Protein AF-A0A430GT77-F1 (afdb_monomer)

Structure (mmCIF, N/CA/C/O backbone):
data_AF-A0A430GT77-F1
#
_entry.id   AF-A0A430GT77-F1
#
loop_
_atom_site.group_PDB
_atom_site.id
_atom_site.type_symbol
_atom_site.label_atom_id
_atom_site.label_alt_id
_atom_site.label_comp_id
_atom_site.label_asym_id
_atom_site.label_entity_id
_atom_site.label_seq_id
_atom_site.pdbx_PDB_ins_code
_atom_site.Cartn_x
_atom_site.Cartn_y
_atom_site.Cartn_z
_atom_site.occupancy
_atom_site.B_iso_or_equiv
_atom_site.auth_seq_id
_atom_site.auth_comp_id
_atom_site.auth_asym_id
_atom_site.auth_atom_id
_atom_site.pdbx_PDB_model_num
ATOM 1 N N . TYR A 1 1 ? -8.890 9.081 46.952 1.00 48.44 1 TYR A N 1
ATOM 2 C CA . TYR A 1 1 ? -8.918 7.799 47.695 1.00 48.44 1 TYR A CA 1
ATOM 3 C C . TYR A 1 1 ? -10.284 7.156 47.436 1.00 48.44 1 TYR A C 1
ATOM 5 O O . TYR A 1 1 ? -11.275 7.874 47.533 1.00 48.44 1 TYR A O 1
ATOM 13 N N . PHE A 1 2 ? -10.339 5.894 46.989 1.00 38.56 2 PHE A N 1
ATOM 14 C CA . PHE A 1 2 ? -11.562 5.195 46.538 1.00 38.56 2 PHE A CA 1
ATOM 15 C C . PHE A 1 2 ? -11.998 4.165 47.589 1.00 38.56 2 PHE A C 1
ATOM 17 O O . PHE A 1 2 ? -11.149 3.412 48.063 1.00 38.56 2 PHE A O 1
ATOM 24 N N . ASP A 1 3 ? -13.284 4.138 47.951 1.00 47.09 3 ASP A N 1
ATOM 25 C CA . ASP A 1 3 ? -13.850 3.147 48.875 1.00 47.09 3 ASP A CA 1
ATOM 26 C C . ASP A 1 3 ? -14.577 2.032 48.088 1.00 47.09 3 ASP A C 1
ATOM 28 O O . ASP A 1 3 ? -15.617 2.288 47.467 1.00 47.09 3 ASP A O 1
ATOM 32 N N . PRO A 1 4 ? -14.050 0.793 48.084 1.00 55.62 4 PRO A N 1
ATOM 33 C CA . PRO A 1 4 ? -14.598 -0.309 47.297 1.00 55.62 4 PRO A CA 1
ATOM 34 C C . PRO A 1 4 ? -15.930 -0.857 47.828 1.00 55.62 4 PRO A C 1
ATOM 36 O O . PRO A 1 4 ? -16.619 -1.552 47.083 1.00 55.62 4 PRO A O 1
ATOM 39 N N . CYS A 1 5 ? -16.330 -0.551 49.066 1.00 53.97 5 CYS A N 1
ATOM 40 C CA . CYS A 1 5 ? -17.594 -1.045 49.629 1.00 53.97 5 CYS A CA 1
ATOM 41 C C . CYS A 1 5 ? -18.815 -0.245 49.155 1.00 53.97 5 CYS A C 1
ATOM 43 O O . CYS A 1 5 ? -19.930 -0.762 49.133 1.00 53.97 5 CYS A O 1
ATOM 45 N N . SER A 1 6 ? -18.613 1.018 48.779 1.00 59.22 6 SER A N 1
ATOM 46 C CA . SER A 1 6 ? -19.687 1.958 48.445 1.00 59.22 6 SER A CA 1
ATOM 47 C C . SER A 1 6 ? -19.643 2.451 46.994 1.00 59.22 6 SER A C 1
ATOM 49 O O . SER A 1 6 ? -20.610 3.057 46.528 1.00 59.22 6 SER A O 1
ATOM 51 N N . GLY A 1 7 ? -18.559 2.170 46.256 1.00 56.12 7 GLY A N 1
ATOM 52 C CA . GLY A 1 7 ? -18.425 2.506 44.834 1.00 56.12 7 GLY A CA 1
ATOM 53 C C . GLY A 1 7 ? -18.385 4.013 44.562 1.00 56.12 7 GLY A C 1
ATOM 54 O O . GLY A 1 7 ? -18.823 4.458 43.501 1.00 56.12 7 GLY A O 1
ATOM 55 N N . ARG A 1 8 ? -17.911 4.816 45.524 1.00 53.03 8 ARG A N 1
ATOM 56 C CA . ARG A 1 8 ? -17.886 6.285 45.440 1.00 53.03 8 ARG A CA 1
ATOM 57 C C . ARG A 1 8 ? -16.497 6.842 45.746 1.00 53.03 8 ARG A C 1
ATOM 59 O O . ARG A 1 8 ? -15.744 6.299 46.553 1.00 53.03 8 ARG A O 1
ATOM 66 N N . PHE A 1 9 ? -16.163 7.956 45.099 1.00 54.47 9 PHE A N 1
ATOM 67 C CA . PHE A 1 9 ? -14.973 8.739 45.421 1.00 54.47 9 PHE A CA 1
ATOM 68 C C . PHE A 1 9 ? -15.274 9.668 46.603 1.00 54.47 9 PHE A C 1
ATOM 70 O O . PHE A 1 9 ? -16.290 10.356 46.614 1.00 54.47 9 PHE A O 1
ATOM 77 N N . VAL A 1 10 ? -14.390 9.677 47.607 1.00 55.03 10 VAL A N 1
ATOM 78 C CA . VAL A 1 10 ? -14.567 10.446 48.858 1.00 55.03 10 VAL A CA 1
ATOM 79 C C . VAL A 1 10 ? -14.185 11.929 48.692 1.00 55.03 10 VAL A C 1
ATOM 81 O O . VAL A 1 10 ? -14.452 12.745 49.567 1.00 55.03 10 VAL A O 1
ATOM 84 N N . SER A 1 11 ? -13.596 12.314 47.557 1.00 57.50 11 SER A N 1
ATOM 85 C CA . SER A 1 11 ? -13.190 13.694 47.266 1.00 57.50 11 SER A CA 1
ATOM 86 C C . SER A 1 11 ? -13.872 14.227 46.009 1.00 57.50 11 SER A C 1
ATOM 88 O O . SER A 1 11 ? -13.926 13.539 44.994 1.00 57.50 11 SER A O 1
ATOM 90 N N . GLN A 1 12 ? -14.352 15.466 46.086 1.00 54.84 12 GLN A N 1
ATOM 91 C CA . GLN A 1 12 ? -14.947 16.214 44.981 1.00 54.84 12 GLN A CA 1
ATOM 92 C C . GLN A 1 12 ? -13.847 16.626 43.984 1.00 54.84 12 GLN A C 1
ATOM 94 O O . GLN A 1 12 ? -12.861 17.240 44.396 1.00 54.84 12 GLN A O 1
ATOM 99 N N . ASP A 1 13 ? -13.991 16.285 42.699 1.00 48.56 13 ASP A N 1
ATOM 100 C CA . ASP A 1 13 ? -13.053 16.726 41.658 1.00 48.56 13 ASP A CA 1
ATOM 101 C C . ASP A 1 13 ? -13.186 18.244 41.435 1.00 48.56 13 ASP A C 1
ATOM 103 O O . ASP A 1 13 ? -14.298 18.735 41.205 1.00 48.56 13 ASP A O 1
ATOM 107 N N . PRO A 1 14 ? -12.085 19.018 41.486 1.00 57.25 14 PRO A N 1
ATOM 108 C CA . PRO A 1 14 ? -12.126 20.457 41.284 1.00 57.25 14 PRO A CA 1
ATOM 109 C C . PRO A 1 14 ? -12.209 20.776 39.786 1.00 57.25 14 PRO A C 1
ATOM 111 O O . PRO A 1 14 ? -11.243 21.226 39.175 1.00 57.25 14 PRO A O 1
ATOM 114 N N . ILE A 1 15 ? -13.378 20.567 39.177 1.00 52.66 15 ILE A N 1
ATOM 115 C CA . ILE A 1 15 ? -13.703 21.168 37.879 1.00 52.66 15 ILE A CA 1
ATOM 116 C C . ILE A 1 15 ? -15.090 21.813 37.927 1.00 52.66 15 ILE A C 1
ATOM 118 O O . ILE A 1 15 ? -16.133 21.211 37.689 1.00 52.66 15 ILE A O 1
ATOM 122 N N . GLY A 1 16 ? -15.089 23.087 38.314 1.00 55.00 16 GLY A N 1
ATOM 123 C CA . GLY A 1 16 ? -16.279 23.913 38.470 1.00 55.00 16 GLY A CA 1
ATOM 124 C C . GLY A 1 16 ? 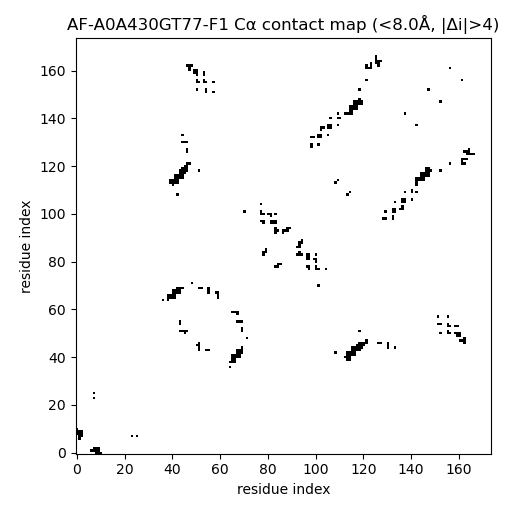-16.767 24.523 37.161 1.00 55.00 16 GLY A C 1
ATOM 125 O O . GLY A 1 16 ? -16.693 25.736 37.023 1.00 55.00 16 GLY A O 1
ATOM 126 N N . LEU A 1 17 ? -17.293 23.725 36.227 1.00 53.62 17 LEU A N 1
ATOM 127 C CA . LEU A 1 17 ? -17.971 24.237 35.028 1.00 53.62 17 LEU A CA 1
ATOM 128 C C . LEU A 1 17 ? -19.128 23.311 34.594 1.00 53.62 17 LEU A C 1
ATOM 130 O O . LEU A 1 17 ? -18.923 22.262 33.999 1.00 53.62 17 LEU A O 1
ATOM 134 N N . ALA A 1 18 ? -20.351 23.759 34.903 1.00 54.44 18 ALA A N 1
ATOM 135 C CA . ALA A 1 18 ? -21.611 23.483 34.199 1.00 54.44 18 ALA A CA 1
ATOM 136 C C . ALA A 1 18 ? -21.973 22.013 33.858 1.00 54.44 18 ALA A C 1
ATOM 138 O O . ALA A 1 18 ? -21.935 21.615 32.696 1.00 54.44 18 ALA A O 1
ATOM 139 N N . GLY A 1 19 ? -22.461 21.241 34.844 1.00 47.44 19 GLY A N 1
ATOM 140 C CA . GLY A 1 19 ? -22.933 19.865 34.611 1.00 47.44 19 GLY A CA 1
ATOM 141 C C . GLY A 1 19 ? -23.993 19.305 35.576 1.00 47.44 19 GLY A C 1
ATOM 142 O O . GLY A 1 19 ? -23.799 18.220 36.103 1.00 47.44 19 GLY A O 1
ATOM 143 N N . GLY A 1 20 ? -25.125 19.995 35.776 1.00 57.62 20 GLY A N 1
ATOM 144 C CA . GLY A 1 20 ? -26.406 19.373 36.182 1.00 57.62 20 GLY A CA 1
ATOM 145 C C . GLY A 1 20 ? -26.592 18.856 37.629 1.00 57.62 20 GLY A C 1
ATOM 146 O O . GLY A 1 20 ? -25.669 18.768 38.429 1.00 57.62 20 GLY A O 1
ATOM 147 N N . LEU A 1 21 ? -27.849 18.511 37.961 1.00 56.56 21 LEU A N 1
ATOM 148 C CA . LEU A 1 21 ? -28.390 18.222 39.310 1.00 56.56 21 LEU A CA 1
ATOM 149 C C . LEU A 1 21 ? -27.950 16.873 39.934 1.00 56.56 21 LEU A C 1
ATOM 151 O O . LEU A 1 21 ? -28.524 16.435 40.926 1.00 56.56 21 LEU A O 1
ATOM 155 N N . HIS A 1 22 ? -26.957 16.186 39.370 1.00 47.53 22 HIS A N 1
ATOM 156 C CA . HIS A 1 22 ? -26.507 14.878 39.856 1.00 47.53 22 HIS A CA 1
ATOM 157 C C . HIS A 1 22 ? -24.976 14.755 39.787 1.00 47.53 22 HIS A C 1
ATOM 159 O O . HIS A 1 22 ? -24.424 14.044 38.954 1.00 47.53 22 HIS A O 1
ATOM 165 N N . ALA A 1 23 ? -24.280 15.402 40.724 1.00 52.75 23 ALA A N 1
ATOM 166 C CA . ALA A 1 23 ? -22.815 15.373 40.858 1.00 52.75 23 ALA A CA 1
ATOM 167 C C . ALA A 1 23 ? -22.231 14.033 41.379 1.00 52.75 23 ALA A C 1
ATOM 169 O O . ALA A 1 23 ? -21.064 13.971 41.753 1.00 52.75 23 ALA A O 1
ATOM 170 N N . MET A 1 24 ? -23.042 12.970 41.461 1.00 47.06 24 MET A N 1
ATOM 171 C CA . MET A 1 24 ? -22.694 11.666 42.057 1.00 47.06 24 MET A CA 1
ATOM 172 C C . MET A 1 24 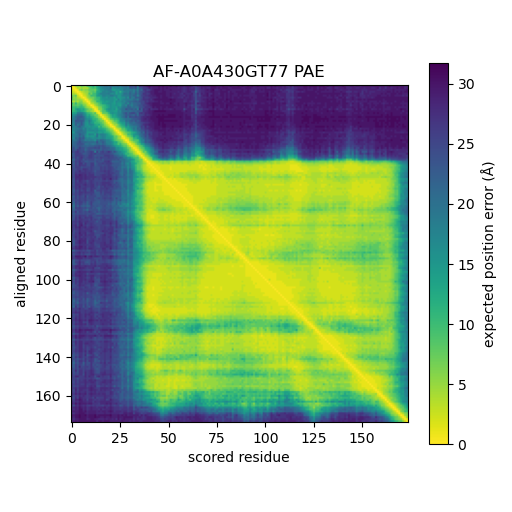? -23.203 10.490 41.211 1.00 47.06 24 MET A C 1
ATOM 174 O O . MET A 1 24 ? -23.552 9.437 41.746 1.00 47.06 24 MET A O 1
ATOM 178 N N . VAL A 1 25 ? -23.301 10.653 39.890 1.00 45.94 25 VAL A N 1
ATOM 179 C CA . VAL A 1 25 ? -23.564 9.516 38.999 1.00 45.94 25 VAL A CA 1
ATOM 180 C C . VAL A 1 25 ? -22.228 8.990 38.504 1.00 45.94 25 VAL A C 1
ATOM 182 O O . VAL A 1 25 ? -21.612 9.526 37.588 1.00 45.94 25 VAL A O 1
ATOM 185 N N . TYR A 1 26 ? -21.784 7.918 39.154 1.00 46.69 26 TYR A N 1
ATOM 186 C CA . TYR A 1 26 ? -20.822 6.993 38.579 1.00 46.69 26 TYR A CA 1
ATOM 187 C C . TYR A 1 26 ? -21.428 6.438 37.285 1.00 46.69 26 TYR A C 1
ATOM 189 O O . TYR A 1 26 ? -22.623 6.127 37.256 1.00 46.69 26 TYR A O 1
ATOM 197 N N . ALA A 1 27 ? -20.636 6.373 36.211 1.00 50.19 27 ALA A N 1
ATOM 198 C CA . ALA A 1 27 ? -21.101 5.890 34.916 1.00 50.19 27 ALA A CA 1
ATOM 199 C C . ALA A 1 27 ? -21.885 4.573 35.105 1.00 50.19 27 ALA A C 1
ATOM 201 O O . ALA A 1 27 ? -21.387 3.683 35.798 1.00 50.19 27 ALA A O 1
ATOM 202 N N . PRO A 1 28 ? -23.087 4.413 34.515 1.00 51.09 28 PRO A N 1
ATOM 203 C CA . PRO A 1 28 ? -23.992 3.292 34.800 1.00 51.09 28 PRO A CA 1
ATOM 204 C C . PRO A 1 28 ? -23.447 1.903 34.414 1.00 51.09 28 PRO A C 1
ATOM 206 O O . PRO A 1 28 ? -24.165 0.915 34.530 1.00 51.09 28 PRO A O 1
ATOM 209 N N . ASN A 1 29 ? -22.194 1.803 33.959 1.00 50.88 29 ASN A N 1
ATOM 210 C CA . ASN A 1 29 ? -21.505 0.544 33.724 1.00 50.88 29 ASN A CA 1
ATOM 211 C C . ASN A 1 29 ? -19.970 0.741 33.633 1.00 50.88 29 ASN A C 1
ATOM 213 O O . ASN A 1 29 ? -19.474 1.085 32.559 1.00 50.88 29 ASN A O 1
ATOM 217 N N 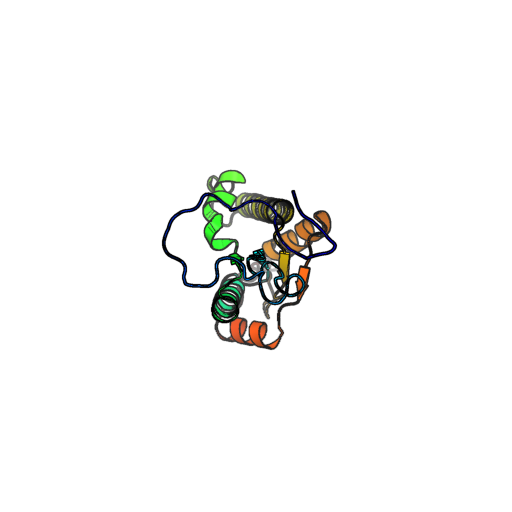. PRO A 1 30 ? -19.181 0.493 34.695 1.00 48.59 30 PRO A N 1
ATOM 218 C CA . PRO A 1 30 ? -17.716 0.574 34.637 1.00 48.59 30 PRO A CA 1
ATOM 219 C C . PRO A 1 30 ? -17.050 -0.586 33.867 1.00 48.59 30 PRO A C 1
ATOM 221 O O . PRO A 1 30 ? -15.841 -0.553 33.669 1.00 48.59 30 PRO A O 1
ATOM 224 N N . ALA A 1 31 ? -17.802 -1.604 33.424 1.00 49.88 31 ALA A N 1
ATOM 225 C CA . ALA A 1 31 ? -17.273 -2.755 32.679 1.00 49.88 31 ALA A CA 1
ATOM 226 C C . ALA A 1 31 ? -17.539 -2.693 31.159 1.00 49.88 31 ALA A C 1
ATOM 228 O O . ALA A 1 31 ? -17.063 -3.549 30.417 1.00 49.88 31 ALA A O 1
ATOM 229 N N . GLY A 1 32 ? -18.315 -1.710 30.686 1.00 44.94 32 GLY A N 1
ATOM 230 C CA . GLY A 1 32 ? -18.751 -1.613 29.285 1.00 44.94 32 GLY A CA 1
ATOM 231 C C . GLY A 1 32 ? -18.020 -0.569 28.442 1.00 44.94 32 GLY A C 1
ATOM 232 O O . GLY A 1 32 ? -18.115 -0.604 27.217 1.00 44.94 32 GLY A O 1
ATOM 233 N N . PHE A 1 33 ? -17.277 0.346 29.067 1.00 45.03 33 PHE A N 1
ATOM 234 C CA . PHE A 1 33 ? -16.454 1.313 28.344 1.00 45.03 33 PHE A CA 1
ATOM 235 C C . PHE A 1 33 ? -15.099 0.682 28.017 1.00 45.03 33 PHE A C 1
ATOM 237 O O . PHE A 1 33 ? -14.081 0.961 28.643 1.00 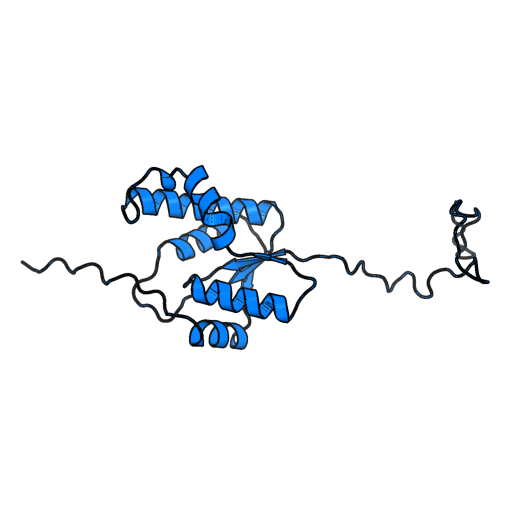45.03 33 PHE A O 1
ATOM 244 N N . ILE A 1 34 ? -15.101 -0.201 27.017 1.00 47.66 34 ILE A N 1
ATOM 245 C CA . ILE A 1 34 ? -13.904 -0.433 26.208 1.00 47.66 34 ILE A CA 1
ATOM 246 C C . ILE A 1 34 ? -13.608 0.910 25.547 1.00 47.66 34 ILE A C 1
ATOM 248 O O . ILE A 1 34 ? -14.479 1.421 24.849 1.00 47.66 34 ILE A O 1
ATOM 252 N N . ASP A 1 35 ? -12.428 1.479 25.793 1.00 43.62 35 ASP A N 1
ATOM 253 C CA . ASP A 1 35 ? -11.929 2.675 25.108 1.00 43.62 35 ASP A CA 1
ATOM 254 C C . ASP A 1 35 ? -12.108 2.521 23.577 1.00 43.62 35 ASP A C 1
ATOM 256 O O . ASP A 1 35 ? -11.379 1.743 22.951 1.00 43.62 35 ASP A O 1
ATOM 260 N N . PRO A 1 36 ? -13.096 3.193 22.947 1.00 49.97 36 PRO A N 1
ATOM 261 C CA . PRO A 1 36 ? -13.395 3.016 21.527 1.00 49.97 36 PRO A CA 1
ATOM 262 C C . PRO A 1 36 ? -12.360 3.695 20.622 1.00 49.97 36 PRO A C 1
ATOM 264 O O . PRO A 1 36 ? -12.408 3.513 19.407 1.00 49.97 36 PRO A O 1
ATOM 267 N N . LEU A 1 37 ? -11.430 4.479 21.186 1.00 52.72 37 LEU A N 1
ATOM 268 C CA . LEU A 1 37 ? -10.391 5.213 20.456 1.00 52.72 37 LEU A CA 1
ATOM 269 C C . LEU A 1 37 ? -9.177 4.343 20.104 1.00 52.72 37 LEU A C 1
ATOM 271 O O . LEU A 1 37 ? -8.100 4.860 19.800 1.00 52.72 37 LEU A O 1
ATOM 275 N N . GLY A 1 38 ? -9.345 3.020 20.079 1.00 53.28 38 GLY A N 1
ATOM 276 C CA . GLY A 1 38 ? -8.412 2.113 19.426 1.00 53.28 38 GLY A CA 1
ATOM 277 C C . GLY A 1 38 ? -8.416 2.332 17.912 1.00 53.28 38 GLY A C 1
ATOM 278 O O . GLY A 1 38 ? -8.926 1.483 17.191 1.00 53.28 38 GLY A O 1
ATOM 279 N N . LEU A 1 39 ? -7.856 3.454 17.440 1.00 67.50 39 LEU A N 1
ATOM 280 C CA . LEU A 1 39 ? -7.580 3.745 16.031 1.00 67.50 39 LEU A CA 1
ATOM 281 C C . LEU A 1 39 ? -6.653 2.655 15.498 1.00 67.50 39 LEU A C 1
ATOM 283 O O . LEU A 1 39 ? -5.423 2.757 15.593 1.00 67.50 39 LEU A O 1
ATOM 287 N N . ARG A 1 40 ? -7.232 1.574 14.978 1.00 83.12 40 ARG A N 1
ATOM 288 C CA . ARG A 1 40 ? -6.443 0.505 14.386 1.00 83.12 40 ARG A CA 1
ATOM 289 C C . ARG A 1 40 ? -5.841 1.038 13.101 1.00 83.12 40 ARG A C 1
ATOM 291 O O . ARG A 1 40 ? -6.501 1.689 12.290 1.00 83.12 40 ARG A O 1
ATOM 298 N N . LYS A 1 41 ? -4.548 0.785 12.942 1.00 90.38 41 LYS A N 1
ATOM 299 C CA . LYS A 1 41 ? -3.773 1.289 11.817 1.00 90.38 41 LYS A CA 1
ATOM 300 C C . LYS A 1 41 ? -3.494 0.148 10.864 1.00 90.38 41 LYS A C 1
ATOM 302 O O . LYS A 1 41 ? -2.804 -0.805 11.216 1.00 90.38 41 LYS A O 1
ATOM 307 N N . TYR A 1 42 ? -4.016 0.267 9.654 1.00 92.12 42 TYR A N 1
ATOM 308 C CA . TYR A 1 42 ? -3.917 -0.735 8.610 1.00 92.12 42 TYR A CA 1
ATOM 309 C C . TYR A 1 42 ? -3.092 -0.219 7.437 1.00 92.12 42 TYR A C 1
ATOM 311 O O . TYR A 1 42 ? -3.385 0.826 6.854 1.00 92.12 42 TYR A O 1
ATOM 319 N N . VAL A 1 43 ? -2.086 -0.986 7.031 1.00 94.12 43 VAL A N 1
ATOM 320 C CA . VAL A 1 43 ? -1.422 -0.832 5.735 1.00 94.12 43 VAL A CA 1
ATOM 321 C C . VAL A 1 43 ? -2.017 -1.833 4.759 1.00 94.12 43 VAL A C 1
ATOM 323 O O . VAL A 1 43 ? -2.062 -3.030 5.032 1.00 94.12 43 VAL A O 1
ATOM 326 N N . ILE A 1 44 ? -2.448 -1.356 3.596 1.00 93.56 44 ILE A N 1
ATOM 327 C CA . ILE A 1 44 ? -2.948 -2.229 2.532 1.00 93.56 44 ILE A CA 1
ATOM 328 C C . ILE A 1 44 ? -1.806 -2.517 1.558 1.00 93.56 44 ILE A C 1
ATOM 330 O O . ILE A 1 44 ? -1.148 -1.590 1.080 1.00 93.56 44 ILE A O 1
ATOM 334 N N . ILE A 1 45 ? -1.589 -3.800 1.278 1.00 92.38 45 ILE A N 1
ATOM 335 C CA . ILE A 1 45 ? -0.550 -4.320 0.379 1.00 92.38 45 ILE A CA 1
ATOM 336 C C . ILE A 1 45 ? -1.185 -5.189 -0.704 1.00 92.38 45 ILE A C 1
ATOM 338 O O . ILE A 1 45 ? -2.236 -5.796 -0.479 1.00 92.38 45 ILE A O 1
ATOM 342 N N . GLY A 1 46 ? -0.540 -5.292 -1.863 1.00 89.81 46 GLY A N 1
ATOM 343 C CA . GLY A 1 46 ? -1.063 -6.072 -2.982 1.00 89.81 46 GLY A CA 1
ATOM 344 C C . GLY A 1 46 ? -0.418 -5.747 -4.318 1.00 89.81 46 GLY A C 1
ATOM 345 O O . GLY A 1 46 ? 0.266 -4.735 -4.462 1.00 89.81 46 GLY A O 1
ATOM 346 N N . GLU A 1 47 ? -0.686 -6.582 -5.321 1.00 87.31 47 GLU A N 1
ATOM 347 C CA . GLU A 1 47 ? -0.373 -6.223 -6.707 1.00 87.31 47 GLU A CA 1
ATOM 348 C C . GLU A 1 47 ? -1.343 -5.150 -7.214 1.00 87.31 47 GLU A C 1
ATOM 350 O O . GLU A 1 47 ? -2.548 -5.201 -6.957 1.00 87.31 47 GLU A O 1
ATOM 355 N N . GLY A 1 48 ? -0.810 -4.201 -7.985 1.00 86.81 48 GLY A N 1
ATOM 356 C CA . GLY A 1 48 ? -1.591 -3.137 -8.612 1.00 86.81 48 GLY A CA 1
ATOM 357 C C . GLY A 1 48 ? -1.929 -1.991 -7.657 1.00 86.81 48 GLY A C 1
ATOM 358 O O . GLY A 1 48 ? -2.924 -2.015 -6.938 1.00 86.81 48 GLY A O 1
ATOM 359 N N . GLN A 1 49 ? -1.147 -0.911 -7.730 1.00 86.94 49 GLN A N 1
ATOM 360 C CA . GLN A 1 49 ? -1.307 0.262 -6.861 1.00 86.94 49 GLN A CA 1
ATOM 361 C C . GLN A 1 49 ? -2.712 0.898 -6.943 1.00 86.94 49 GLN A C 1
ATOM 363 O O . GLN A 1 49 ? -3.240 1.370 -5.938 1.00 86.94 49 GLN A O 1
ATOM 368 N N . ALA A 1 50 ? -3.346 0.864 -8.120 1.00 88.31 50 ALA A N 1
ATOM 369 C CA . ALA A 1 50 ? -4.710 1.358 -8.301 1.00 88.31 50 ALA A CA 1
ATOM 370 C C . ALA A 1 50 ? -5.751 0.521 -7.529 1.00 88.31 50 ALA A C 1
ATOM 372 O O . ALA A 1 50 ? -6.642 1.091 -6.903 1.00 88.31 50 ALA A O 1
ATOM 373 N N . ALA A 1 51 ? -5.608 -0.809 -7.510 1.00 89.69 51 ALA A N 1
ATOM 374 C CA . ALA A 1 51 ? -6.491 -1.702 -6.757 1.00 89.69 51 ALA A CA 1
ATOM 375 C C . ALA A 1 51 ? -6.305 -1.531 -5.242 1.00 89.69 51 ALA A C 1
ATOM 377 O O . ALA A 1 51 ? -7.283 -1.472 -4.495 1.00 89.69 51 ALA A O 1
ATOM 378 N N . VAL A 1 52 ? -5.053 -1.393 -4.789 1.00 90.75 52 VAL A N 1
ATOM 379 C CA . VAL A 1 52 ? -4.705 -1.102 -3.385 1.00 90.75 52 VAL A CA 1
ATOM 380 C C . VAL A 1 52 ? -5.391 0.185 -2.917 1.00 90.75 52 VAL A C 1
ATOM 382 O O . VAL A 1 52 ? -5.985 0.219 -1.840 1.00 90.75 52 VAL A O 1
ATOM 385 N N . GLU A 1 53 ? -5.363 1.240 -3.732 1.00 91.50 53 GLU A N 1
ATOM 386 C CA . GLU A 1 53 ? -6.022 2.513 -3.421 1.00 91.50 53 GLU A CA 1
ATOM 387 C C . GLU A 1 53 ? -7.541 2.434 -3.433 1.00 91.50 53 GLU A C 1
ATOM 389 O O . GLU A 1 53 ? -8.174 2.967 -2.521 1.00 91.50 53 GLU A O 1
ATOM 394 N N . ALA A 1 54 ? -8.127 1.762 -4.425 1.00 91.00 54 ALA A N 1
ATOM 395 C CA . ALA A 1 54 ? -9.570 1.561 -4.489 1.00 91.00 54 ALA A CA 1
ATOM 396 C C . ALA A 1 54 ? -10.071 0.795 -3.254 1.00 91.00 54 ALA A C 1
ATOM 398 O O . ALA A 1 54 ? -11.059 1.190 -2.631 1.00 91.00 54 ALA A O 1
ATOM 399 N N . TYR A 1 55 ? -9.337 -0.240 -2.832 1.00 91.50 55 TYR A N 1
ATOM 400 C CA . TYR A 1 55 ? -9.638 -0.973 -1.605 1.00 91.50 55 TYR A CA 1
ATOM 401 C C . TYR A 1 55 ? -9.497 -0.078 -0.367 1.00 91.50 55 TYR A C 1
ATOM 403 O O . TYR A 1 55 ? -10.386 -0.059 0.481 1.00 91.50 55 TYR A O 1
ATOM 411 N N . ALA A 1 56 ? -8.425 0.716 -0.274 1.00 90.94 56 ALA A N 1
ATOM 412 C CA . ALA A 1 56 ? -8.224 1.652 0.832 1.00 90.94 56 ALA A CA 1
ATOM 413 C C . ALA A 1 56 ? -9.339 2.696 0.933 1.00 90.94 56 ALA A C 1
ATOM 415 O O . ALA A 1 56 ? -9.805 2.990 2.032 1.00 90.94 56 ALA A O 1
ATOM 416 N N . ALA A 1 57 ? -9.784 3.243 -0.197 1.00 90.06 57 ALA A N 1
ATOM 417 C CA . ALA A 1 57 ? -10.896 4.183 -0.250 1.00 90.06 57 ALA A CA 1
ATOM 418 C C . ALA A 1 57 ? -12.207 3.527 0.214 1.00 90.06 57 ALA A C 1
ATOM 420 O O . ALA A 1 57 ? -12.925 4.103 1.030 1.00 90.06 57 ALA A O 1
ATOM 421 N N . ALA A 1 58 ? -12.480 2.295 -0.227 1.00 89.75 58 ALA A N 1
ATOM 422 C CA . ALA A 1 58 ? -13.657 1.543 0.199 1.00 89.75 58 ALA A CA 1
ATOM 423 C C . ALA A 1 58 ? -13.642 1.218 1.703 1.00 89.75 58 ALA A C 1
ATOM 425 O O . ALA A 1 58 ? -14.684 1.279 2.354 1.00 89.75 58 ALA A O 1
ATOM 426 N N . MET A 1 59 ? -12.477 0.889 2.270 1.00 89.00 59 MET A N 1
ATOM 427 C CA . MET A 1 59 ? -12.344 0.611 3.705 1.00 89.00 59 MET A CA 1
ATOM 428 C C . MET A 1 59 ? -12.537 1.865 4.554 1.00 89.00 59 MET A C 1
ATOM 430 O O . MET A 1 59 ? -13.251 1.803 5.546 1.00 89.00 59 MET A O 1
ATOM 434 N N . LYS A 1 60 ? -12.003 3.015 4.126 1.00 89.50 60 LYS A N 1
ATOM 435 C CA . LYS A 1 60 ? -12.216 4.305 4.809 1.00 89.50 60 LYS A CA 1
ATOM 436 C C . LYS A 1 60 ? -13.683 4.706 4.878 1.00 89.50 60 LYS A C 1
ATOM 438 O O . LYS A 1 60 ? -14.107 5.286 5.868 1.00 89.50 60 LYS A O 1
ATOM 443 N N . LEU A 1 61 ? -14.453 4.394 3.835 1.00 87.31 61 LEU A N 1
ATOM 444 C CA . LEU A 1 61 ? -15.889 4.660 3.825 1.00 87.31 61 LEU A CA 1
ATOM 445 C C . LEU A 1 61 ? -16.645 3.755 4.811 1.00 87.31 61 LEU A C 1
ATOM 447 O O . LEU A 1 61 ? -17.612 4.188 5.426 1.00 87.31 61 LEU A O 1
ATOM 451 N N . LYS A 1 62 ? -16.210 2.497 4.953 1.00 85.75 62 LYS A N 1
ATOM 452 C CA . LYS A 1 62 ? -16.851 1.505 5.832 1.00 85.75 62 LYS A CA 1
ATOM 453 C C . LYS A 1 62 ? -16.447 1.645 7.298 1.00 85.75 62 LYS A C 1
ATOM 455 O O . LYS A 1 62 ? -17.264 1.381 8.173 1.00 85.75 62 LYS A O 1
ATOM 460 N N . PHE A 1 63 ? -15.206 2.042 7.552 1.00 86.12 63 PHE A N 1
ATOM 461 C CA . PHE A 1 63 ? -14.608 2.143 8.879 1.00 86.12 63 PHE A CA 1
ATOM 462 C C . PHE A 1 63 ? -13.964 3.529 9.036 1.00 86.12 63 PHE A C 1
ATOM 464 O O . PHE A 1 63 ? -12.751 3.672 8.886 1.00 86.12 63 PHE A O 1
ATOM 471 N N . PRO A 1 64 ? -14.762 4.578 9.304 1.00 82.75 64 PRO A N 1
ATOM 472 C CA . PRO A 1 64 ? -14.261 5.953 9.373 1.00 82.75 64 PRO A CA 1
ATOM 473 C C . PRO A 1 64 ? -13.348 6.213 10.582 1.00 82.75 64 PRO A C 1
ATOM 475 O O . PRO A 1 64 ? -12.595 7.182 10.579 1.00 82.75 64 PRO A O 1
ATOM 478 N N . CYS A 1 65 ? -13.413 5.359 11.607 1.00 79.38 65 CYS A N 1
ATOM 479 C CA . CYS A 1 65 ? -12.608 5.464 12.824 1.00 79.38 65 CYS A CA 1
ATOM 480 C C . CYS A 1 65 ? -11.231 4.781 12.713 1.00 79.38 65 CYS A C 1
ATOM 482 O O . CYS A 1 65 ? -10.396 4.984 13.589 1.00 79.38 65 CYS A O 1
ATOM 484 N N . ASP A 1 66 ? -10.986 4.002 11.653 1.00 85.88 66 ASP A N 1
ATOM 485 C CA . ASP A 1 66 ? -9.727 3.283 11.432 1.00 85.88 66 ASP A CA 1
ATOM 486 C C . ASP A 1 66 ? -8.828 4.011 10.421 1.00 85.88 66 ASP A C 1
ATOM 488 O O . ASP A 1 66 ? -9.285 4.620 9.446 1.00 85.88 66 ASP A O 1
ATOM 492 N N . GLU A 1 67 ? -7.511 3.912 10.607 1.00 88.88 67 GLU A N 1
ATOM 493 C CA . GLU A 1 67 ? -6.546 4.508 9.686 1.00 88.88 67 GLU A CA 1
ATOM 494 C C . GLU A 1 67 ? -6.133 3.498 8.610 1.00 88.88 67 GLU A C 1
ATOM 496 O O . GLU A 1 67 ? -5.422 2.537 8.885 1.00 88.88 67 GLU A O 1
ATOM 501 N N . PHE A 1 68 ? -6.500 3.755 7.350 1.00 90.81 68 PHE A N 1
ATOM 502 C CA . PHE A 1 68 ? -6.009 2.976 6.204 1.00 90.81 68 PHE A CA 1
ATOM 503 C C . PHE A 1 68 ? -4.944 3.742 5.416 1.00 90.81 68 PHE A C 1
ATOM 505 O O . PHE A 1 68 ? -5.197 4.819 4.848 1.00 90.81 68 PHE A O 1
ATOM 512 N N . ARG A 1 69 ? -3.754 3.151 5.317 1.00 90.88 69 ARG A N 1
ATOM 513 C CA . ARG A 1 69 ? -2.566 3.743 4.699 1.00 90.88 69 ARG A CA 1
ATOM 514 C C . ARG A 1 69 ? -2.071 2.908 3.521 1.00 90.88 69 ARG A C 1
ATOM 516 O O . ARG A 1 69 ? -2.201 1.688 3.482 1.00 90.88 69 ARG A O 1
ATOM 523 N N . THR A 1 70 ? -1.496 3.596 2.542 1.00 92.31 70 THR A N 1
ATOM 524 C CA . THR A 1 70 ? -0.948 3.019 1.306 1.00 92.31 70 THR A CA 1
ATOM 525 C C . THR A 1 70 ? 0.392 3.671 1.007 1.00 92.31 70 THR A C 1
ATOM 527 O O . THR A 1 70 ? 0.565 4.856 1.309 1.00 92.31 70 THR A O 1
ATOM 530 N N . ILE A 1 71 ? 1.291 2.965 0.323 1.00 90.44 71 ILE A N 1
ATOM 531 C CA . ILE A 1 71 ? 2.636 3.481 0.043 1.00 90.44 71 ILE A CA 1
ATOM 532 C C . ILE A 1 71 ? 2.658 4.743 -0.831 1.00 90.44 71 ILE A C 1
ATOM 534 O O . ILE A 1 71 ? 3.546 5.571 -0.663 1.00 90.44 71 ILE A O 1
ATOM 538 N N . LYS A 1 72 ? 1.672 4.958 -1.718 1.00 89.50 72 LYS A N 1
ATOM 539 C CA . LYS A 1 72 ? 1.670 6.100 -2.656 1.00 89.50 72 LYS A CA 1
ATOM 540 C C . LYS A 1 72 ? 1.890 7.458 -1.996 1.00 89.50 72 LYS A C 1
ATOM 542 O O . LYS A 1 72 ? 2.625 8.271 -2.546 1.00 89.50 72 LYS A O 1
ATOM 547 N N . LYS A 1 73 ? 1.286 7.707 -0.828 1.00 84.81 73 LYS A N 1
ATOM 548 C CA . LYS A 1 73 ? 1.461 8.984 -0.113 1.00 84.81 73 LYS A CA 1
ATOM 549 C C . LYS A 1 73 ? 2.894 9.192 0.384 1.00 84.81 73 LYS A C 1
ATOM 551 O O . LYS A 1 73 ? 3.351 10.325 0.450 1.00 84.81 73 LYS A O 1
ATOM 556 N N . ASP A 1 74 ? 3.603 8.106 0.670 1.00 90.69 74 ASP A N 1
ATOM 557 C CA . ASP A 1 74 ? 4.971 8.122 1.186 1.00 90.69 74 ASP A CA 1
ATOM 558 C C . ASP A 1 74 ? 6.026 7.896 0.098 1.00 90.69 74 ASP A C 1
ATOM 560 O O . ASP A 1 74 ? 7.219 7.970 0.377 1.00 90.69 74 ASP A O 1
ATOM 564 N N . TRP A 1 75 ? 5.618 7.628 -1.144 1.00 91.88 75 TRP A N 1
ATOM 565 C CA . TRP A 1 75 ? 6.516 7.166 -2.202 1.00 91.88 75 TRP A CA 1
ATOM 566 C C . TRP A 1 75 ? 7.691 8.111 -2.471 1.00 91.88 75 TRP A C 1
ATOM 568 O O . TRP A 1 75 ? 8.820 7.661 -2.669 1.00 91.88 75 TRP A O 1
ATOM 578 N N . ASN A 1 76 ? 7.455 9.423 -2.420 1.00 92.06 76 ASN A N 1
ATOM 579 C CA . ASN A 1 76 ? 8.516 10.417 -2.587 1.00 92.06 76 ASN A CA 1
ATOM 580 C C . ASN A 1 76 ? 9.558 10.309 -1.467 1.00 92.06 76 ASN A C 1
ATOM 582 O O . ASN A 1 76 ? 10.753 10.278 -1.740 1.00 92.06 76 ASN A O 1
ATOM 586 N N . SER A 1 77 ? 9.114 10.159 -0.218 1.00 91.81 77 SER A N 1
ATOM 587 C CA . SER A 1 77 ? 10.017 9.971 0.920 1.00 91.81 77 SER A CA 1
ATOM 588 C C . SER A 1 77 ? 10.765 8.637 0.819 1.00 91.81 77 SER A C 1
ATOM 590 O O . SER A 1 77 ? 11.981 8.596 0.978 1.00 91.81 77 SER A O 1
ATOM 592 N N . VAL A 1 78 ? 10.077 7.554 0.448 1.00 93.12 78 VAL A N 1
ATOM 593 C CA . VAL A 1 78 ? 10.686 6.223 0.283 1.00 93.12 78 VAL A CA 1
ATOM 594 C C . VAL A 1 78 ? 11.772 6.231 -0.794 1.00 93.12 78 VAL A C 1
ATOM 596 O O . VAL A 1 78 ? 12.859 5.679 -0.599 1.00 93.12 78 VAL A O 1
ATOM 599 N N . THR A 1 79 ? 11.506 6.859 -1.938 1.00 91.88 79 THR A N 1
ATOM 600 C CA . THR A 1 79 ? 12.465 6.934 -3.050 1.00 91.88 79 THR A CA 1
ATOM 601 C C . THR A 1 79 ? 13.639 7.863 -2.753 1.00 91.88 79 THR A C 1
ATOM 603 O O . THR A 1 79 ? 14.752 7.570 -3.187 1.00 91.88 79 THR A O 1
ATOM 606 N N . GLN A 1 80 ? 13.429 8.924 -1.972 1.00 91.62 80 GLN A N 1
ATOM 607 C CA . GLN A 1 80 ? 14.504 9.782 -1.473 1.00 91.62 80 GLN A CA 1
ATOM 608 C C . GLN A 1 80 ? 15.401 9.043 -0.470 1.00 91.62 80 GLN A C 1
ATOM 610 O O . GLN A 1 80 ? 16.612 8.988 -0.668 1.00 91.62 80 GLN A O 1
ATOM 615 N N . VAL A 1 81 ? 14.820 8.407 0.555 1.00 92.56 81 VAL A N 1
ATOM 616 C CA . VAL A 1 81 ? 15.568 7.685 1.606 1.00 92.56 81 VAL A CA 1
ATOM 617 C C . VAL A 1 81 ? 16.344 6.495 1.037 1.00 92.56 81 VAL A C 1
ATOM 619 O O . VAL A 1 81 ? 17.479 6.245 1.429 1.00 92.56 81 VAL A O 1
ATOM 622 N N . SER A 1 82 ? 15.768 5.769 0.078 1.00 91.38 82 SER A N 1
ATOM 623 C CA . SER A 1 82 ? 16.460 4.655 -0.592 1.00 91.38 82 SER A CA 1
ATOM 624 C C . SER A 1 82 ? 17.504 5.095 -1.624 1.00 91.38 82 SER A C 1
ATOM 626 O O . SER A 1 82 ? 18.214 4.252 -2.176 1.00 91.38 82 SER A O 1
ATOM 628 N N . GLY A 1 83 ? 17.580 6.391 -1.938 1.00 91.12 83 GLY A N 1
ATOM 629 C CA . GLY A 1 83 ? 18.418 6.917 -3.013 1.00 91.12 83 GLY A CA 1
ATOM 630 C C . GLY A 1 83 ? 17.960 6.502 -4.416 1.00 91.12 83 GLY A C 1
ATOM 631 O O . GLY A 1 83 ? 18.711 6.678 -5.374 1.00 91.12 83 GLY A O 1
ATOM 632 N N . ALA A 1 84 ? 16.751 5.946 -4.562 1.00 90.38 84 ALA A N 1
ATOM 633 C CA . ALA A 1 84 ? 16.164 5.632 -5.862 1.00 90.38 84 ALA A CA 1
ATOM 634 C C . ALA A 1 84 ? 15.870 6.906 -6.667 1.00 90.38 84 ALA A C 1
ATOM 636 O O . ALA A 1 84 ? 15.959 6.883 -7.888 1.00 90.38 84 ALA A O 1
ATOM 637 N N . SER A 1 85 ? 15.577 8.031 -6.009 1.00 90.50 85 SER A N 1
ATOM 638 C CA . SER A 1 85 ? 15.316 9.312 -6.682 1.00 90.50 85 SER A CA 1
ATOM 639 C C . SER A 1 85 ? 16.509 9.846 -7.485 1.00 90.50 85 SER A C 1
ATOM 641 O O . SER A 1 85 ? 16.318 10.682 -8.359 1.00 90.50 85 SER A O 1
ATOM 643 N N . GLN A 1 86 ? 17.727 9.384 -7.182 1.00 89.44 86 GLN A N 1
ATOM 644 C CA . GLN A 1 86 ? 18.960 9.781 -7.872 1.00 89.44 86 GLN A CA 1
ATOM 645 C C . GLN A 1 86 ? 19.225 8.946 -9.134 1.00 89.44 86 GLN A C 1
ATOM 647 O O . GLN A 1 86 ? 20.074 9.293 -9.949 1.00 89.44 86 GLN A O 1
ATOM 652 N N . GLU A 1 87 ? 18.514 7.830 -9.301 1.00 91.69 87 GLU A N 1
ATOM 653 C CA . GLU A 1 87 ? 18.687 6.915 -10.424 1.00 91.69 87 GLU A CA 1
ATOM 654 C C . GLU A 1 87 ? 17.690 7.215 -11.544 1.00 91.69 87 GLU A C 1
ATOM 656 O O . GLU A 1 87 ? 16.565 7.665 -11.313 1.00 91.69 87 GLU A O 1
ATOM 661 N N . LYS A 1 88 ? 18.052 6.863 -12.781 1.00 89.00 88 LYS A N 1
ATOM 662 C CA . LYS A 1 88 ? 17.124 6.954 -13.913 1.00 89.00 88 LYS A CA 1
ATOM 663 C C . LYS A 1 88 ? 15.917 6.041 -13.678 1.00 89.00 88 LYS A C 1
ATOM 665 O O . LYS A 1 88 ? 16.084 4.823 -13.552 1.00 89.00 88 LYS A O 1
ATOM 670 N N . PHE A 1 89 ? 14.715 6.619 -13.682 1.00 86.88 89 PHE A N 1
ATOM 671 C CA . PHE A 1 89 ? 13.456 5.890 -13.522 1.00 86.88 89 PHE A CA 1
ATOM 672 C C . PHE A 1 89 ? 13.371 4.691 -14.480 1.00 86.88 89 PHE A C 1
ATOM 674 O O . PHE A 1 89 ? 13.661 4.808 -15.673 1.00 86.88 89 PHE A O 1
ATOM 681 N N . GLY A 1 90 ? 13.000 3.524 -13.948 1.00 81.81 90 GLY A N 1
ATOM 682 C CA . GLY A 1 90 ? 12.892 2.278 -14.714 1.00 81.81 90 GLY A CA 1
ATOM 683 C C . GLY A 1 90 ? 14.221 1.576 -15.024 1.00 81.81 90 GLY A C 1
ATOM 684 O O . GLY A 1 90 ? 14.212 0.517 -15.651 1.00 81.81 90 GLY A O 1
ATOM 685 N N . SER A 1 91 ? 15.365 2.113 -14.584 1.00 88.19 91 SER A N 1
ATOM 686 C CA . SER A 1 91 ? 16.636 1.381 -14.627 1.00 88.19 91 SER A CA 1
ATOM 687 C C . SER A 1 91 ? 16.663 0.243 -13.600 1.00 88.19 91 SER A C 1
ATOM 689 O O . SER A 1 91 ? 15.941 0.254 -12.603 1.00 88.19 91 SER A O 1
ATOM 691 N N . LYS A 1 92 ? 17.538 -0.747 -13.810 1.00 88.38 92 LYS A N 1
ATOM 692 C CA . LYS A 1 92 ? 17.704 -1.867 -12.869 1.00 88.38 92 LYS A CA 1
ATOM 693 C C . LYS A 1 92 ? 18.174 -1.394 -11.486 1.00 88.38 92 LYS A C 1
ATOM 695 O O . LYS A 1 92 ? 17.712 -1.924 -10.481 1.00 88.38 92 LYS A O 1
ATOM 700 N N . ALA A 1 93 ? 19.055 -0.392 -11.441 1.00 89.75 93 ALA A N 1
ATOM 701 C CA . ALA A 1 93 ? 19.530 0.213 -10.198 1.00 89.75 93 ALA A CA 1
ATOM 702 C C . ALA A 1 93 ? 18.400 0.952 -9.465 1.00 89.75 93 ALA A C 1
ATOM 704 O O . ALA A 1 93 ? 18.210 0.749 -8.265 1.00 89.75 93 ALA A O 1
ATOM 705 N N . TRP A 1 94 ? 17.597 1.728 -10.205 1.00 92.31 94 TRP A N 1
ATOM 706 C CA . TRP A 1 94 ? 16.398 2.374 -9.673 1.00 92.31 94 TRP A CA 1
ATOM 707 C C . TRP A 1 94 ? 15.427 1.350 -9.079 1.00 92.31 94 TRP A C 1
ATOM 709 O O . TRP A 1 94 ? 14.996 1.505 -7.940 1.00 92.31 94 TRP A O 1
ATOM 719 N N . GLU A 1 95 ? 15.133 0.271 -9.811 1.00 89.81 95 GLU A N 1
ATOM 720 C CA . GLU A 1 95 ? 14.208 -0.780 -9.369 1.00 89.81 95 GLU A CA 1
ATOM 721 C C . GLU A 1 95 ? 14.708 -1.458 -8.086 1.00 89.81 95 GLU A C 1
ATOM 723 O O . GLU A 1 95 ? 13.949 -1.604 -7.133 1.00 89.81 95 GLU A O 1
ATOM 728 N N . GLN A 1 96 ? 15.997 -1.803 -8.010 1.00 90.75 96 GLN A N 1
ATOM 729 C CA . GLN A 1 96 ? 16.589 -2.414 -6.816 1.00 90.75 96 GLN A CA 1
ATOM 730 C C . GLN A 1 96 ? 16.500 -1.506 -5.585 1.00 90.75 96 GLN A C 1
ATOM 732 O O . GLN A 1 96 ? 16.089 -1.965 -4.517 1.00 90.75 96 GLN A O 1
ATOM 737 N N . LYS A 1 97 ? 16.846 -0.222 -5.730 1.00 93.38 97 LYS A N 1
ATOM 738 C CA . LYS A 1 97 ? 16.766 0.753 -4.634 1.00 93.38 97 LYS A CA 1
ATOM 739 C C . LYS A 1 97 ? 15.321 1.011 -4.218 1.00 93.38 97 LYS A C 1
ATOM 741 O O . LYS A 1 97 ? 15.025 0.992 -3.028 1.00 93.38 97 LYS A O 1
ATOM 746 N N . ALA A 1 98 ? 14.408 1.164 -5.173 1.00 92.19 98 ALA A N 1
ATOM 747 C CA . ALA A 1 98 ? 12.993 1.387 -4.900 1.00 92.19 98 ALA A CA 1
ATOM 748 C C . ALA A 1 98 ? 12.356 0.188 -4.175 1.00 92.19 98 ALA A C 1
ATOM 750 O O . ALA A 1 98 ? 11.615 0.361 -3.208 1.00 92.19 98 ALA A O 1
ATOM 751 N N . VAL A 1 99 ? 12.686 -1.036 -4.595 1.00 92.38 99 VAL A N 1
ATOM 752 C CA . VAL A 1 99 ? 12.237 -2.274 -3.939 1.00 92.38 99 VAL A CA 1
ATOM 753 C C . VAL A 1 99 ? 12.810 -2.391 -2.524 1.00 92.38 99 VAL A C 1
ATOM 755 O O . VAL A 1 99 ? 12.088 -2.759 -1.596 1.00 92.38 99 VAL A O 1
ATOM 758 N N . ALA A 1 100 ? 14.087 -2.047 -2.329 1.00 92.62 100 ALA A N 1
ATOM 759 C CA . ALA A 1 100 ? 14.698 -2.009 -1.003 1.00 92.62 100 ALA A CA 1
ATOM 760 C C . ALA A 1 100 ? 14.036 -0.955 -0.101 1.00 92.62 100 ALA A C 1
ATOM 762 O O . ALA A 1 100 ? 13.722 -1.252 1.051 1.00 92.62 100 ALA A O 1
ATOM 763 N N . GLY A 1 101 ? 13.757 0.235 -0.638 1.00 93.88 101 GLY A N 1
ATOM 764 C CA . GLY A 1 101 ? 13.025 1.299 0.045 1.00 93.88 101 GLY A CA 1
ATOM 765 C C . GLY A 1 101 ? 11.630 0.858 0.473 1.00 93.88 101 GLY A C 1
ATOM 766 O O . GLY A 1 101 ? 11.265 1.047 1.630 1.00 93.88 101 GLY A O 1
ATOM 767 N N . ASN A 1 102 ? 10.886 0.193 -0.414 1.00 92.69 102 ASN A N 1
ATOM 768 C CA . ASN A 1 102 ? 9.582 -0.377 -0.077 1.00 92.69 102 ASN A CA 1
ATOM 769 C C . ASN A 1 102 ? 9.694 -1.385 1.086 1.00 92.69 102 ASN A C 1
ATOM 771 O O . ASN A 1 102 ? 8.980 -1.291 2.081 1.00 92.69 102 ASN A O 1
ATOM 775 N N . ALA A 1 103 ? 10.666 -2.300 1.030 1.00 93.31 103 ALA A N 1
ATOM 776 C CA . ALA A 1 103 ? 10.886 -3.264 2.107 1.00 93.31 103 ALA A CA 1
ATOM 777 C C . ALA A 1 103 ? 11.237 -2.600 3.454 1.00 93.31 103 ALA A C 1
ATOM 779 O O . ALA A 1 103 ? 10.811 -3.088 4.502 1.00 93.31 103 ALA A O 1
ATOM 780 N N . VAL A 1 104 ? 12.009 -1.509 3.447 1.00 93.62 104 VAL A N 1
ATOM 781 C CA . VAL A 1 104 ? 12.309 -0.721 4.656 1.00 93.62 104 VAL A CA 1
ATOM 782 C C . VAL A 1 104 ? 11.049 -0.037 5.177 1.00 93.62 104 VAL A C 1
ATOM 784 O O . VAL A 1 104 ? 10.763 -0.134 6.368 1.00 93.62 104 VAL A O 1
ATOM 787 N N . TRP A 1 105 ? 10.260 0.571 4.293 1.00 94.44 105 TRP A N 1
ATOM 788 C CA . TRP A 1 105 ? 9.000 1.220 4.646 1.00 94.44 105 TRP A CA 1
ATOM 789 C C . TRP A 1 105 ? 8.024 0.253 5.327 1.00 94.44 105 TRP A C 1
ATOM 791 O O . TRP A 1 105 ? 7.500 0.561 6.395 1.00 94.44 105 TRP A O 1
ATOM 801 N N . ILE A 1 106 ? 7.853 -0.957 4.787 1.00 93.56 106 ILE A N 1
ATOM 802 C CA . ILE A 1 106 ? 7.026 -2.009 5.399 1.00 93.56 106 ILE A CA 1
ATOM 803 C C . ILE A 1 106 ? 7.511 -2.363 6.808 1.00 93.56 106 ILE A C 1
ATOM 805 O O . ILE A 1 106 ? 6.706 -2.467 7.733 1.00 93.56 106 ILE A O 1
ATOM 809 N N . ARG A 1 107 ? 8.827 -2.525 6.997 1.00 91.81 107 ARG A N 1
ATOM 810 C CA . ARG A 1 107 ? 9.405 -2.828 8.317 1.00 91.81 107 ARG A CA 1
ATOM 811 C C . ARG A 1 107 ? 9.174 -1.705 9.312 1.00 91.81 107 ARG A C 1
ATOM 813 O O . ARG A 1 107 ? 8.857 -1.982 10.462 1.00 91.81 107 ARG A O 1
ATOM 820 N N . GLN A 1 108 ? 9.303 -0.461 8.867 1.00 91.88 108 GLN A N 1
ATOM 821 C CA . GLN A 1 108 ? 9.062 0.703 9.705 1.00 91.88 108 GLN A CA 1
ATOM 822 C C . GLN A 1 108 ? 7.594 0.781 10.134 1.00 91.88 108 GLN A C 1
ATOM 824 O O . GLN A 1 108 ? 7.320 0.927 11.319 1.00 91.88 108 GLN A O 1
ATOM 829 N N . ARG A 1 109 ? 6.642 0.585 9.212 1.00 92.56 109 ARG A N 1
ATOM 830 C CA . ARG A 1 109 ? 5.210 0.570 9.561 1.00 92.56 109 ARG A CA 1
ATOM 831 C C . ARG A 1 109 ? 4.854 -0.588 10.487 1.00 92.56 109 ARG A C 1
ATOM 833 O O . ARG A 1 109 ? 4.101 -0.395 11.434 1.00 92.56 109 ARG A O 1
ATOM 840 N N . ALA A 1 110 ? 5.451 -1.759 10.282 1.00 91.00 110 ALA A N 1
ATOM 841 C CA . ALA A 1 110 ? 5.313 -2.869 11.219 1.00 91.00 110 ALA A CA 1
ATOM 842 C C . ALA A 1 110 ? 5.843 -2.515 12.622 1.00 91.00 110 ALA A C 1
ATOM 844 O O . ALA A 1 110 ? 5.180 -2.810 13.611 1.00 91.00 110 ALA A O 1
ATOM 845 N N . ALA A 1 111 ? 7.001 -1.853 12.713 1.00 88.62 111 ALA A N 1
ATOM 846 C CA . ALA A 1 111 ? 7.583 -1.414 13.983 1.00 88.62 111 ALA A CA 1
ATOM 847 C C . ALA A 1 111 ? 6.747 -0.326 14.683 1.00 88.62 111 ALA A C 1
ATOM 849 O O . ALA A 1 111 ? 6.695 -0.282 15.906 1.00 88.62 111 ALA A O 1
ATOM 850 N N . GLU A 1 112 ? 6.049 0.515 13.919 1.00 88.25 112 GLU A N 1
ATOM 851 C CA . GLU A 1 112 ? 5.089 1.504 14.429 1.00 88.25 112 GLU A CA 1
ATOM 852 C C . GLU A 1 112 ? 3.752 0.884 14.887 1.00 88.25 112 GLU A C 1
ATOM 854 O O . GLU A 1 112 ? 2.862 1.605 15.339 1.00 88.25 112 GLU A O 1
ATOM 859 N N . GLY A 1 113 ? 3.590 -0.438 14.766 1.00 88.75 113 GLY A N 1
ATOM 860 C CA . GLY A 1 113 ? 2.395 -1.160 15.204 1.00 88.75 113 GLY A CA 1
ATOM 861 C C . GLY A 1 113 ? 1.267 -1.214 14.173 1.00 88.75 113 GLY A C 1
ATOM 862 O O . GLY A 1 113 ? 0.135 -1.524 14.542 1.00 88.75 113 GLY A O 1
ATOM 863 N N . TYR A 1 114 ? 1.540 -0.929 12.894 1.00 90.88 114 TYR A N 1
ATOM 864 C CA . TYR A 1 114 ? 0.540 -1.128 11.846 1.00 90.88 114 TYR A CA 1
ATOM 865 C C . TYR A 1 114 ? 0.291 -2.619 11.607 1.00 90.88 114 TYR A C 1
ATOM 867 O O . TYR A 1 114 ? 1.216 -3.432 11.517 1.00 90.88 114 TYR A O 1
ATOM 875 N N . GLU A 1 115 ? -0.978 -2.955 11.431 1.00 92.56 115 GLU A N 1
ATOM 876 C CA . GLU A 1 115 ? -1.424 -4.239 10.914 1.00 92.56 115 GLU A CA 1
ATOM 877 C C . GLU A 1 115 ? -1.510 -4.185 9.380 1.00 92.56 115 GLU A C 1
ATOM 879 O O . GLU A 1 115 ? -1.651 -3.115 8.787 1.00 92.56 115 GLU A O 1
ATOM 884 N N . PHE A 1 116 ? -1.433 -5.332 8.709 1.00 93.38 116 PHE A N 1
ATOM 885 C CA . PHE A 1 116 ? -1.394 -5.391 7.246 1.00 93.38 116 PHE A CA 1
ATOM 886 C C . PHE A 1 116 ? -2.623 -6.095 6.682 1.00 93.38 116 PHE A C 1
ATOM 888 O O . PHE A 1 116 ? -3.048 -7.124 7.199 1.00 93.38 116 PHE A O 1
ATOM 895 N N . ILE A 1 117 ? -3.183 -5.564 5.597 1.00 93.62 117 ILE A N 1
ATOM 896 C CA . ILE A 1 117 ? -4.265 -6.192 4.837 1.00 93.62 117 ILE A CA 1
ATOM 897 C C . ILE A 1 117 ? -3.736 -6.535 3.448 1.00 93.62 117 ILE A C 1
ATOM 899 O O . ILE A 1 117 ? -3.411 -5.644 2.665 1.00 93.62 117 ILE A O 1
ATOM 903 N N . ASP A 1 118 ? -3.672 -7.828 3.142 1.00 92.88 118 ASP A N 1
ATOM 904 C CA . ASP A 1 118 ? -3.193 -8.343 1.862 1.00 92.88 118 ASP A CA 1
ATOM 905 C C . ASP A 1 118 ? -4.360 -8.549 0.889 1.00 92.88 118 ASP A C 1
ATOM 907 O O . ASP A 1 118 ? -5.215 -9.420 1.101 1.00 92.88 118 ASP A O 1
ATOM 911 N N . ILE A 1 119 ? -4.392 -7.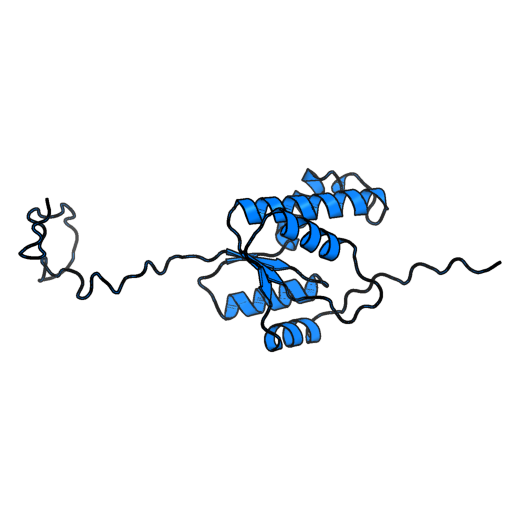752 -0.187 1.00 90.81 119 ILE A N 1
ATOM 912 C CA . ILE A 1 119 ? -5.374 -7.892 -1.274 1.00 90.81 119 ILE A CA 1
ATOM 913 C C . ILE A 1 119 ? -4.958 -8.930 -2.322 1.00 90.81 119 ILE A C 1
ATOM 915 O O . ILE A 1 11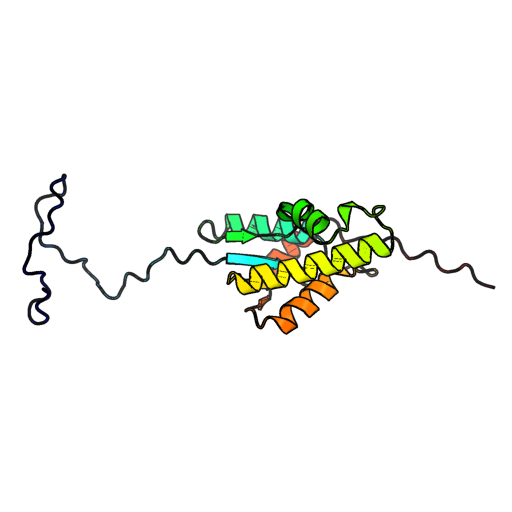9 ? -5.754 -9.239 -3.205 1.00 90.81 119 ILE A O 1
ATOM 919 N N . GLY A 1 120 ? -3.752 -9.495 -2.247 1.00 88.31 120 GLY A N 1
ATOM 920 C CA . GLY A 1 120 ? -3.305 -10.575 -3.123 1.00 88.31 120 GLY A CA 1
ATOM 921 C C . GLY A 1 120 ? -2.725 -10.133 -4.472 1.00 88.31 120 GLY A C 1
ATOM 922 O O . GLY A 1 120 ? -2.523 -8.954 -4.752 1.00 88.31 120 GLY A O 1
ATOM 923 N N . ILE A 1 121 ? -2.502 -11.132 -5.333 1.00 86.44 121 ILE A N 1
ATOM 924 C CA . ILE A 1 121 ? -2.058 -10.981 -6.732 1.00 86.44 121 ILE A CA 1
ATOM 925 C C . ILE A 1 121 ? -3.221 -10.651 -7.665 1.00 86.44 121 ILE A C 1
ATOM 927 O O . ILE A 1 121 ? -4.305 -11.206 -7.481 1.00 86.44 121 ILE A O 1
ATOM 931 N N . ASP A 1 122 ? -3.008 -9.803 -8.662 1.00 82.12 122 ASP A N 1
ATOM 932 C CA . ASP A 1 122 ? -3.968 -9.521 -9.733 1.00 82.12 122 ASP A CA 1
ATOM 933 C C . ASP A 1 122 ? -3.927 -10.587 -10.853 1.00 82.12 122 ASP A C 1
ATOM 935 O O . ASP A 1 122 ? -3.241 -11.609 -10.738 1.00 82.12 122 ASP A O 1
ATOM 939 N N . GLY A 1 123 ? -4.703 -10.370 -11.923 1.00 78.12 123 GLY A N 1
ATOM 940 C CA . GLY A 1 123 ? -4.751 -11.236 -13.109 1.00 78.12 123 GLY A CA 1
ATOM 941 C C . GLY A 1 123 ? -3.508 -11.153 -14.005 1.00 78.12 123 GLY A C 1
ATOM 942 O O . GLY A 1 123 ? -3.400 -11.893 -14.985 1.00 78.12 123 GLY A O 1
ATOM 943 N N . ALA A 1 124 ? -2.537 -10.295 -13.673 1.00 77.81 124 ALA A N 1
ATOM 944 C CA . ALA A 1 124 ? -1.389 -10.037 -14.523 1.00 77.81 124 ALA A CA 1
ATOM 945 C C . ALA A 1 124 ? -0.410 -11.218 -14.581 1.00 77.81 124 ALA A C 1
ATOM 947 O O . ALA A 1 124 ? -0.049 -11.845 -13.576 1.00 77.81 124 ALA A O 1
ATOM 948 N N . THR A 1 125 ? 0.095 -11.479 -15.790 1.00 75.19 125 THR A N 1
ATOM 949 C CA . THR A 1 125 ? 1.096 -12.526 -16.045 1.00 75.19 125 THR A CA 1
ATOM 950 C C . THR A 1 125 ? 2.514 -12.061 -15.695 1.00 75.19 125 THR A C 1
ATOM 952 O O . THR A 1 125 ? 3.327 -12.861 -15.240 1.00 75.19 125 THR A O 1
ATOM 955 N N . ASN A 1 126 ? 2.814 -10.766 -15.869 1.00 75.31 126 ASN A N 1
ATOM 956 C CA . ASN A 1 126 ? 4.115 -10.167 -15.556 1.00 75.31 126 ASN A CA 1
ATOM 957 C C . ASN A 1 126 ? 4.011 -9.240 -14.349 1.00 75.31 126 ASN A C 1
ATOM 959 O O . ASN A 1 126 ? 3.630 -8.077 -14.482 1.00 75.31 126 ASN A O 1
ATOM 963 N N . ARG A 1 127 ? 4.395 -9.758 -13.185 1.00 80.44 127 ARG A N 1
ATOM 964 C CA . ARG A 1 127 ? 4.254 -9.059 -11.906 1.00 80.44 127 ARG A CA 1
ATOM 965 C C . ARG A 1 127 ? 5.451 -8.178 -11.591 1.00 80.44 127 ARG A C 1
ATOM 967 O O . ARG A 1 127 ? 6.569 -8.406 -12.067 1.00 80.44 127 ARG A O 1
ATOM 974 N N . SER A 1 128 ? 5.207 -7.158 -10.781 1.00 78.38 128 SER A N 1
ATOM 975 C CA . SER A 1 128 ? 6.260 -6.269 -10.311 1.00 78.38 128 SER A CA 1
ATOM 976 C C . SER A 1 128 ? 7.045 -6.923 -9.159 1.00 78.38 128 SER A C 1
ATOM 978 O O . SER A 1 128 ? 6.498 -7.737 -8.417 1.00 78.38 128 SER A O 1
ATOM 980 N N . PRO A 1 129 ? 8.329 -6.587 -8.954 1.00 85.00 129 PRO A N 1
ATOM 981 C CA . PRO A 1 129 ? 9.097 -7.126 -7.827 1.00 85.00 129 PRO A CA 1
ATOM 982 C C . PRO A 1 129 ? 8.664 -6.554 -6.465 1.00 85.00 129 PRO A C 1
ATOM 984 O O . PRO A 1 129 ? 9.103 -7.052 -5.428 1.00 85.00 129 PRO A O 1
ATOM 987 N N . PHE A 1 130 ? 7.831 -5.508 -6.449 1.00 86.62 130 PHE A N 1
ATOM 988 C CA . PHE A 1 130 ? 7.475 -4.761 -5.243 1.00 86.62 130 PHE A CA 1
ATOM 989 C C . PHE A 1 130 ? 6.655 -5.598 -4.265 1.00 86.62 130 PHE A C 1
ATOM 991 O O . PHE A 1 130 ? 7.070 -5.754 -3.121 1.00 86.62 130 PHE A O 1
ATOM 998 N N . TYR A 1 131 ? 5.568 -6.221 -4.716 1.00 87.62 131 TYR A N 1
ATOM 999 C CA . TYR A 1 131 ? 4.715 -7.028 -3.842 1.00 87.62 131 TYR A CA 1
ATOM 1000 C C . TYR A 1 131 ? 5.441 -8.267 -3.292 1.00 87.62 131 TYR A C 1
ATOM 1002 O O . TYR A 1 131 ? 5.309 -8.627 -2.121 1.00 87.62 131 TYR A O 1
ATOM 1010 N N . ALA A 1 132 ? 6.298 -8.899 -4.101 1.00 88.06 132 ALA A N 1
ATOM 1011 C CA . ALA A 1 132 ? 7.155 -9.985 -3.627 1.00 88.06 132 ALA A CA 1
ATOM 1012 C C . ALA A 1 132 ? 8.105 -9.519 -2.504 1.00 88.06 132 ALA A C 1
ATOM 1014 O O . ALA A 1 132 ? 8.326 -10.242 -1.526 1.00 88.06 132 ALA A O 1
ATOM 1015 N N . ALA A 1 133 ? 8.648 -8.305 -2.616 1.00 88.69 133 ALA A N 1
ATOM 1016 C CA . ALA A 1 133 ? 9.488 -7.716 -1.583 1.00 88.69 133 ALA A CA 1
ATOM 1017 C C . ALA A 1 133 ? 8.702 -7.321 -0.326 1.00 88.69 133 ALA A C 1
ATOM 1019 O O . ALA A 1 133 ? 9.214 -7.533 0.773 1.00 88.69 133 ALA A O 1
ATOM 1020 N N . GLU A 1 134 ? 7.468 -6.831 -0.467 1.00 87.88 134 GLU A N 1
ATOM 1021 C CA . GLU A 1 134 ? 6.559 -6.552 0.655 1.00 87.88 134 GLU A CA 1
ATOM 1022 C C . GLU A 1 134 ? 6.309 -7.816 1.478 1.00 87.88 134 GLU A C 1
ATOM 1024 O O . GLU A 1 134 ? 6.550 -7.816 2.686 1.00 87.88 134 GLU A O 1
ATOM 1029 N N . LYS A 1 135 ? 5.958 -8.938 0.835 1.00 89.25 135 LYS A N 1
ATOM 1030 C CA . LYS A 1 135 ? 5.788 -10.225 1.537 1.00 89.25 135 LYS A CA 1
ATOM 1031 C C . LYS A 1 135 ? 7.054 -10.679 2.244 1.00 89.25 135 LYS A C 1
ATOM 1033 O O . LYS A 1 135 ? 7.004 -11.133 3.386 1.00 89.25 135 LYS A O 1
ATOM 1038 N N . LYS A 1 136 ? 8.204 -10.561 1.573 1.00 90.00 136 LYS A N 1
ATOM 1039 C CA . LYS A 1 136 ? 9.499 -10.930 2.158 1.00 90.00 136 LYS A CA 1
ATOM 1040 C C . LYS A 1 136 ? 9.849 -10.042 3.354 1.00 90.00 136 LYS A C 1
ATOM 1042 O O . LYS A 1 136 ? 10.481 -10.518 4.294 1.00 90.00 136 LYS A O 1
ATOM 1047 N N . ALA A 1 137 ? 9.481 -8.763 3.315 1.00 88.69 137 ALA A N 1
ATOM 1048 C CA . ALA A 1 137 ? 9.667 -7.842 4.426 1.00 88.69 137 ALA A CA 1
ATOM 1049 C C . ALA A 1 137 ? 8.737 -8.186 5.597 1.00 88.69 137 ALA A C 1
ATOM 1051 O O . ALA A 1 137 ? 9.227 -8.279 6.718 1.00 88.69 137 ALA A O 1
ATOM 1052 N N . LEU A 1 138 ? 7.459 -8.469 5.335 1.00 88.44 138 LEU A N 1
ATOM 1053 C CA . LEU A 1 138 ? 6.472 -8.851 6.354 1.00 88.44 138 LEU A CA 1
ATOM 1054 C C . LEU A 1 138 ? 6.807 -10.157 7.062 1.00 88.44 138 LEU A C 1
ATOM 1056 O O . LEU A 1 138 ? 6.730 -10.237 8.285 1.00 88.44 138 LEU A O 1
ATOM 1060 N N . GLY A 1 139 ? 7.272 -11.160 6.316 1.00 87.00 139 GLY A N 1
ATOM 1061 C CA . GLY A 1 139 ? 7.710 -12.426 6.906 1.00 87.00 139 GLY A CA 1
ATOM 1062 C C . GLY A 1 139 ? 8.859 -12.271 7.910 1.00 87.00 139 GLY A C 1
ATOM 1063 O O . GLY A 1 139 ? 9.082 -13.164 8.717 1.00 87.00 139 GLY A O 1
ATOM 1064 N N . ARG A 1 140 ? 9.583 -11.143 7.887 1.00 85.12 140 ARG A N 1
ATOM 1065 C CA . ARG A 1 140 ? 10.671 -10.842 8.830 1.00 85.12 140 ARG A CA 1
ATOM 1066 C C . ARG A 1 140 ? 10.232 -10.012 10.035 1.00 85.12 140 ARG A C 1
ATOM 1068 O O . ARG A 1 140 ? 10.986 -9.952 10.997 1.00 85.12 140 ARG A O 1
ATOM 1075 N N . THR A 1 141 ? 9.083 -9.340 9.977 1.00 84.19 141 THR A N 1
ATOM 1076 C CA . THR A 1 141 ? 8.622 -8.437 11.046 1.00 84.19 141 THR A CA 1
ATOM 1077 C C . THR A 1 141 ? 7.699 -9.124 12.043 1.00 84.19 141 THR A C 1
ATOM 1079 O O . THR A 1 141 ? 7.556 -8.635 13.156 1.00 84.19 141 THR A O 1
ATOM 1082 N N . GLY A 1 142 ? 7.050 -10.227 11.652 1.00 83.06 142 GLY A N 1
ATOM 1083 C CA . GLY A 1 142 ? 6.042 -10.894 12.484 1.00 83.06 142 GLY A CA 1
ATOM 1084 C C . GLY A 1 142 ? 4.750 -10.084 12.651 1.00 83.06 142 GLY A C 1
ATOM 1085 O O . GLY A 1 142 ? 3.938 -10.398 13.518 1.00 83.06 142 GLY A O 1
ATOM 1086 N N . ALA A 1 143 ? 4.550 -9.040 11.839 1.00 87.31 143 ALA A N 1
ATOM 1087 C CA . ALA A 1 143 ? 3.366 -8.195 11.920 1.00 87.31 143 ALA A CA 1
ATOM 1088 C C . ALA A 1 143 ? 2.088 -8.967 11.562 1.00 87.31 143 ALA A C 1
ATOM 1090 O O . ALA A 1 143 ? 2.069 -9.797 10.644 1.00 87.31 143 ALA A O 1
ATOM 1091 N N . LYS A 1 144 ? 0.992 -8.649 12.260 1.00 88.12 144 LYS A N 1
ATOM 1092 C CA . LYS A 1 144 ? -0.323 -9.233 11.979 1.00 88.12 144 LYS A CA 1
ATOM 1093 C C . LYS A 1 144 ? -0.742 -8.887 10.556 1.00 88.12 144 LYS A C 1
ATOM 1095 O O . LYS A 1 144 ? -0.801 -7.716 10.186 1.00 88.12 144 LYS A O 1
ATOM 1100 N N . THR A 1 145 ? -1.028 -9.923 9.774 1.00 90.31 145 THR A N 1
ATOM 1101 C CA . THR A 1 145 ? -1.454 -9.797 8.380 1.00 90.31 145 THR A CA 1
ATOM 1102 C C . THR A 1 145 ? -2.800 -10.486 8.199 1.00 90.31 145 THR A C 1
ATOM 1104 O O . THR A 1 145 ? -2.949 -11.667 8.514 1.00 90.31 145 THR A O 1
ATOM 1107 N N . TYR A 1 146 ? -3.772 -9.757 7.666 1.00 91.56 146 TYR A N 1
ATOM 1108 C CA . TYR A 1 146 ? -5.123 -10.224 7.387 1.00 91.56 146 TYR A CA 1
ATOM 1109 C C . TYR A 1 146 ? -5.327 -10.365 5.881 1.00 91.56 146 TYR A C 1
ATOM 1111 O O . TYR A 1 146 ? -4.838 -9.557 5.092 1.00 91.56 146 TYR A O 1
ATOM 1119 N N . LYS A 1 147 ? -6.091 -11.378 5.468 1.00 90.81 147 LYS A N 1
ATOM 1120 C CA . LYS A 1 147 ? -6.557 -11.469 4.081 1.00 90.81 147 LYS A CA 1
ATOM 1121 C C . LYS A 1 147 ? -7.704 -10.489 3.871 1.00 90.81 147 LYS A C 1
ATOM 1123 O O . LYS A 1 147 ? -8.634 -10.444 4.675 1.00 90.81 147 LYS A O 1
ATOM 1128 N N . ALA A 1 148 ? -7.641 -9.734 2.782 1.00 88.56 148 ALA A N 1
ATOM 1129 C CA . ALA A 1 148 ? -8.706 -8.824 2.398 1.00 88.56 148 ALA A CA 1
ATOM 1130 C C . ALA A 1 148 ? -10.040 -9.552 2.158 1.00 88.56 148 ALA A C 1
ATOM 1132 O O . ALA A 1 148 ? -10.081 -10.729 1.784 1.00 88.56 148 ALA A O 1
ATOM 1133 N N . ASN A 1 149 ? -11.150 -8.830 2.335 1.00 85.81 149 ASN A N 1
ATOM 1134 C CA . ASN A 1 149 ? -12.470 -9.363 2.016 1.00 85.81 149 ASN A CA 1
ATOM 1135 C C . ASN A 1 149 ? -12.586 -9.575 0.500 1.00 85.81 149 ASN A C 1
ATOM 1137 O O . ASN A 1 149 ? -12.511 -8.614 -0.264 1.00 85.81 149 ASN A O 1
ATOM 1141 N N . LYS A 1 150 ? -12.848 -10.821 0.084 1.00 84.62 150 LYS A N 1
ATOM 1142 C CA . LYS A 1 150 ? -12.905 -11.232 -1.327 1.00 84.62 150 LYS A CA 1
ATOM 1143 C C . LYS A 1 150 ? -13.814 -10.343 -2.181 1.00 84.62 150 LYS A C 1
ATOM 1145 O O . LYS A 1 150 ? -13.416 -9.966 -3.275 1.00 84.62 150 LYS A O 1
ATOM 1150 N N . CYS A 1 151 ? -14.999 -9.984 -1.689 1.00 83.06 151 CYS A N 1
ATOM 1151 C CA . CYS A 1 151 ? -15.946 -9.152 -2.435 1.00 83.06 151 CYS A CA 1
ATOM 1152 C C . CYS A 1 151 ? -15.408 -7.725 -2.629 1.00 83.06 151 CYS A C 1
ATOM 1154 O O . CYS A 1 151 ? -15.411 -7.201 -3.739 1.00 83.06 151 CYS A O 1
ATOM 1156 N N . ALA A 1 152 ? -14.854 -7.125 -1.571 1.00 83.69 152 ALA A N 1
ATOM 1157 C CA . ALA A 1 152 ? -14.247 -5.798 -1.659 1.00 83.69 152 ALA A CA 1
ATOM 1158 C C . ALA A 1 152 ? -12.980 -5.792 -2.533 1.00 83.69 152 ALA A C 1
ATOM 1160 O O . ALA A 1 152 ? -12.731 -4.822 -3.242 1.00 83.69 152 ALA A O 1
ATOM 1161 N N . THR A 1 153 ? -12.198 -6.873 -2.518 1.00 85.50 153 THR A N 1
ATOM 1162 C CA . THR A 1 153 ? -11.029 -7.042 -3.390 1.00 85.50 153 THR A CA 1
ATOM 1163 C C . THR A 1 153 ? -11.423 -7.157 -4.858 1.00 85.50 153 THR A C 1
ATOM 1165 O O . THR A 1 153 ? -10.783 -6.523 -5.689 1.00 85.50 153 THR A O 1
ATOM 1168 N N . VAL A 1 154 ? -12.462 -7.933 -5.184 1.00 86.56 154 VAL A N 1
ATOM 1169 C CA . VAL A 1 154 ? -12.977 -8.046 -6.559 1.00 86.56 154 VAL A CA 1
ATOM 1170 C C . VAL A 1 154 ? -13.478 -6.686 -7.042 1.00 86.56 154 VAL A C 1
ATOM 1172 O O . VAL A 1 154 ? -12.983 -6.196 -8.047 1.00 86.56 154 VAL A O 1
ATOM 1175 N N . ALA A 1 155 ? -14.317 -6.001 -6.259 1.00 86.00 155 ALA A N 1
ATOM 1176 C CA . ALA A 1 155 ? -14.818 -4.671 -6.615 1.00 86.00 155 ALA A CA 1
ATOM 1177 C C . ALA A 1 155 ? -13.693 -3.635 -6.820 1.00 86.00 155 ALA A C 1
ATOM 1179 O O . ALA A 1 155 ? -13.734 -2.839 -7.757 1.00 86.00 155 ALA A O 1
ATOM 1180 N N . ALA A 1 156 ? -12.661 -3.654 -5.970 1.00 85.81 156 ALA A N 1
ATOM 1181 C CA . ALA A 1 156 ? -11.500 -2.776 -6.117 1.00 85.81 156 ALA A CA 1
ATOM 1182 C C . ALA A 1 156 ? -10.690 -3.071 -7.393 1.00 85.81 156 ALA A C 1
ATOM 1184 O O . ALA A 1 156 ? -10.095 -2.162 -7.974 1.00 85.81 156 ALA A O 1
ATOM 1185 N N . ARG A 1 157 ? -10.657 -4.332 -7.836 1.00 85.62 157 ARG A N 1
ATOM 1186 C CA . ARG A 1 157 ? -9.952 -4.760 -9.051 1.00 85.62 157 ARG A CA 1
ATOM 1187 C C . ARG A 1 157 ? -10.745 -4.472 -10.313 1.00 85.62 157 ARG A C 1
ATOM 1189 O O . ARG A 1 157 ? -10.169 -3.917 -11.233 1.00 85.62 157 ARG A O 1
ATOM 1196 N N . ASP A 1 158 ? -12.043 -4.749 -10.323 1.00 83.94 158 ASP A N 1
ATOM 1197 C CA . ASP A 1 158 ? -12.915 -4.455 -11.467 1.00 83.94 158 ASP A CA 1
ATOM 1198 C C . ASP A 1 158 ? -12.922 -2.951 -11.793 1.00 83.94 158 ASP A C 1
ATOM 1200 O O . ASP A 1 158 ? -12.975 -2.552 -12.954 1.00 83.94 158 ASP A O 1
ATOM 1204 N N . GLY A 1 159 ? -12.808 -2.102 -10.764 1.00 78.62 159 GLY A N 1
ATOM 1205 C CA . GLY A 1 159 ? -12.690 -0.651 -10.912 1.00 78.62 159 GLY A CA 1
ATOM 1206 C C . GLY A 1 159 ? -11.279 -0.130 -11.220 1.00 78.62 159 GLY A C 1
ATOM 1207 O O . GLY A 1 159 ? -11.105 1.084 -11.342 1.00 78.62 159 GLY A O 1
ATOM 1208 N N . SER A 1 160 ? -10.257 -0.986 -11.318 1.00 80.69 160 SER A N 1
ATOM 1209 C CA . SER A 1 160 ? -8.866 -0.568 -11.529 1.00 80.69 160 SER A CA 1
ATOM 1210 C C . SER A 1 160 ? -8.208 -1.263 -12.720 1.00 80.69 160 SER A C 1
ATOM 1212 O O . SER A 1 160 ? -8.590 -2.344 -13.152 1.00 80.69 160 SER A O 1
ATOM 1214 N N . LYS A 1 161 ? -7.196 -0.610 -13.304 1.00 76.31 161 LYS A N 1
ATOM 1215 C CA . LYS A 1 161 ? -6.410 -1.217 -14.384 1.00 76.31 161 LYS A CA 1
ATOM 1216 C C . LYS A 1 161 ? -5.503 -2.298 -13.802 1.00 76.31 161 LYS A C 1
ATOM 1218 O O . LYS A 1 161 ? -4.781 -2.026 -12.840 1.00 76.31 161 LYS A O 1
ATOM 1223 N N . GLU A 1 162 ? -5.505 -3.477 -14.422 1.00 74.44 162 GLU A N 1
ATOM 1224 C CA . GLU A 1 162 ? -4.561 -4.549 -14.096 1.00 74.44 162 GLU A CA 1
ATOM 1225 C C . GLU A 1 162 ? -3.113 -4.060 -14.214 1.00 74.44 162 GLU A C 1
ATOM 1227 O O . GLU A 1 162 ? -2.785 -3.211 -15.056 1.00 74.44 162 GLU A O 1
ATOM 1232 N N . SER A 1 163 ? -2.227 -4.585 -13.365 1.00 71.81 163 SER A N 1
ATOM 1233 C CA . SER A 1 163 ? -0.820 -4.216 -13.429 1.00 71.81 163 SER A CA 1
ATOM 1234 C C . SER A 1 163 ? -0.208 -4.745 -14.729 1.00 71.81 163 SER A C 1
ATOM 1236 O O . SER A 1 163 ? -0.210 -5.932 -15.035 1.00 71.81 163 SER A O 1
ATOM 1238 N N . GLY A 1 164 ? 0.298 -3.835 -15.555 1.00 66.00 164 GLY A N 1
ATOM 1239 C CA . GLY A 1 164 ? 0.848 -4.176 -16.861 1.00 66.00 164 GLY A CA 1
ATOM 1240 C C . GLY A 1 164 ? 2.316 -3.806 -16.948 1.00 66.00 164 GLY A C 1
ATOM 1241 O O . GLY A 1 164 ? 2.639 -2.712 -17.408 1.00 66.00 164 GLY A O 1
ATOM 1242 N N . ARG A 1 165 ? 3.230 -4.707 -16.560 1.00 67.44 165 ARG A N 1
ATOM 1243 C CA . ARG A 1 165 ? 4.624 -4.596 -17.019 1.00 67.44 165 ARG A CA 1
ATOM 1244 C C . ARG A 1 165 ? 4.672 -5.097 -18.468 1.00 67.44 165 ARG A C 1
ATOM 1246 O O . ARG A 1 165 ? 4.236 -6.229 -18.715 1.00 67.44 165 ARG A O 1
ATOM 1253 N N . PRO A 1 166 ? 5.209 -4.317 -19.428 1.00 62.41 166 PRO A N 1
ATOM 1254 C CA . PRO A 1 166 ? 5.420 -4.806 -20.784 1.00 62.41 166 PRO A CA 1
ATOM 1255 C C . PRO A 1 166 ? 6.157 -6.143 -20.730 1.00 62.41 166 PRO A C 1
ATOM 1257 O O . PRO A 1 166 ? 7.103 -6.288 -19.949 1.00 62.41 166 PRO A O 1
ATOM 1260 N N . LYS A 1 167 ? 5.724 -7.125 -21.533 1.00 58.69 167 LYS A N 1
ATOM 1261 C CA . LYS A 1 167 ? 6.476 -8.377 -21.689 1.00 58.69 167 LYS A CA 1
ATOM 1262 C C . LYS A 1 167 ? 7.922 -8.002 -21.987 1.00 58.69 167 LYS A C 1
ATOM 1264 O O . LYS A 1 167 ? 8.167 -7.200 -22.890 1.00 58.69 167 LYS A O 1
ATOM 1269 N N . ALA A 1 168 ? 8.862 -8.533 -21.196 1.00 56.09 168 ALA A N 1
ATOM 1270 C CA . ALA A 1 168 ? 10.276 -8.409 -21.516 1.00 56.09 168 ALA A CA 1
ATOM 1271 C C . ALA A 1 168 ? 10.407 -8.827 -22.979 1.00 56.09 168 ALA A C 1
ATOM 1273 O O . ALA A 1 168 ? 9.940 -9.917 -23.320 1.00 56.09 168 ALA A O 1
ATOM 127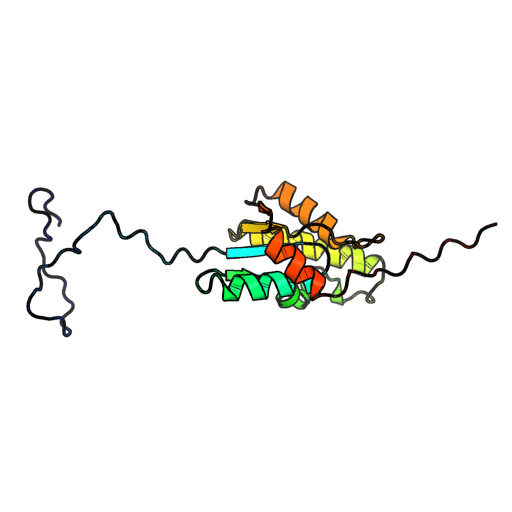4 N N . LYS A 1 169 ? 10.911 -7.936 -23.850 1.00 51.25 169 LYS A N 1
ATOM 1275 C CA . LYS A 1 169 ? 11.101 -8.269 -25.265 1.00 51.25 169 LYS A CA 1
ATOM 1276 C C . LYS A 1 169 ? 11.867 -9.584 -25.267 1.00 51.25 169 LYS A C 1
ATOM 1278 O O . LYS A 1 169 ? 12.995 -9.620 -24.771 1.00 51.25 169 LYS A O 1
ATOM 1283 N N . GLY A 1 170 ? 11.215 -10.661 -25.714 1.00 47.25 170 GLY A N 1
ATOM 1284 C CA . GLY A 1 170 ? 11.885 -11.936 -25.889 1.00 47.25 170 GLY A CA 1
ATOM 1285 C C . GLY A 1 170 ? 13.139 -11.633 -26.687 1.00 47.25 170 GLY A C 1
ATOM 1286 O O . GLY A 1 170 ? 13.060 -10.886 -27.666 1.00 47.25 170 GLY A O 1
ATOM 1287 N N . ARG A 1 171 ? 14.299 -12.100 -26.215 1.00 48.44 171 ARG A N 1
ATOM 1288 C CA . ARG A 1 171 ? 15.496 -12.118 -27.054 1.00 48.44 171 ARG A CA 1
ATOM 1289 C C . ARG A 1 171 ? 15.044 -12.754 -28.364 1.00 48.44 171 ARG A C 1
A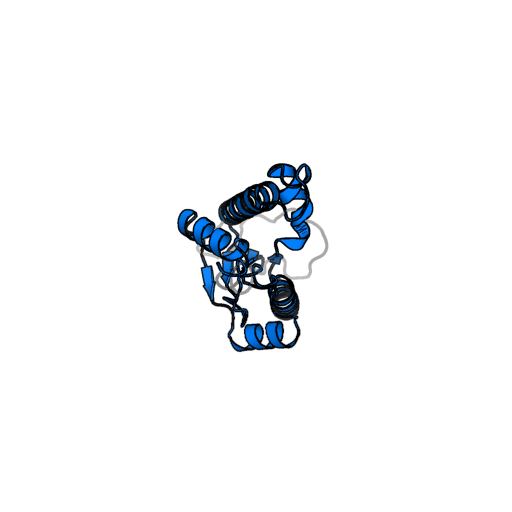TOM 1291 O O . ARG A 1 171 ? 14.666 -13.924 -28.350 1.00 48.44 171 ARG A O 1
ATOM 1298 N N . TYR A 1 172 ? 14.956 -11.959 -29.430 1.00 46.84 172 TYR A N 1
ATOM 1299 C CA . TYR A 1 172 ? 14.702 -12.493 -30.757 1.00 46.84 172 TYR A CA 1
ATOM 1300 C C . TYR A 1 172 ? 15.752 -13.584 -30.971 1.00 46.84 172 TYR A C 1
ATOM 1302 O O . TYR A 1 172 ? 16.926 -13.388 -30.654 1.00 46.84 172 TYR A O 1
ATOM 1310 N N . GLY A 1 173 ? 15.266 -14.776 -31.303 1.00 51.97 173 GLY A N 1
ATOM 1311 C CA . GLY A 1 173 ? 16.072 -15.981 -31.337 1.00 51.97 173 GLY A CA 1
ATOM 1312 C C . GLY A 1 173 ? 17.136 -15.943 -32.426 1.00 51.97 173 GLY A C 1
ATOM 1313 O O . GLY A 1 173 ? 16.910 -15.341 -33.469 1.00 51.97 173 GLY A O 1
ATOM 1314 N N . LYS A 1 174 ? 18.202 -16.697 -32.130 1.00 40.22 174 LYS A N 1
ATOM 1315 C CA . LYS A 1 174 ? 19.275 -17.210 -32.995 1.00 40.22 174 LYS A CA 1
ATOM 1316 C C . LYS A 1 174 ? 20.166 -16.182 -33.684 1.00 40.22 174 LYS A C 1
ATOM 1318 O O . LYS A 1 174 ? 19.703 -15.491 -34.610 1.00 40.22 174 LYS A O 1
#

Solvent-accessible surface area (backbone atoms only — not comparable to full-atom values): 10423 Å² total; per-residue (Å²): 112,78,44,85,93,77,74,47,69,81,64,84,78,95,71,97,71,91,74,74,101,58,91,79,70,70,71,99,52,91,86,71,73,68,76,81,80,68,57,50,39,33,37,50,44,45,47,32,72,55,24,39,48,43,37,42,54,53,46,41,73,75,38,75,72,42,47,72,43,56,64,77,85,45,42,68,59,36,23,51,76,41,51,18,68,80,37,61,84,89,35,72,66,18,49,53,25,38,38,51,20,49,25,48,52,54,43,51,42,38,73,73,64,32,31,35,33,40,59,45,78,62,92,48,90,50,75,70,70,50,47,62,35,43,53,58,30,45,75,71,63,74,49,60,70,42,78,50,58,65,70,56,44,49,55,16,41,78,76,28,71,74,49,76,54,77,75,74,77,70,76,80,76,132

Secondary structure (DSSP, 8-state):
-EETTTTEESS-----S---S-TT---S-TTT---TT---EEEEE-S-HHHHHHHHHHHHHH-TTSEEE-GGGGHHHHHHHTTGGGSPTTSHHHHHHHHHHHHHHHHHHHHTT-EEEE----S-SS--HHHHHHHHHHHHHT--EEEPPHHHHHHHHHTSPPP-PPPP------

Nearest PDB structures (foldseek):
  3s7z-assembly1_B  TM=4.587E-01  e=9.273E-01  Salmonella enterica subsp. enterica serovar Typhimurium str. LT2
  4wau-assembly1_A  TM=3.757E-01  e=5.327E-01  Homo sapiens
  4ep1-assembly1_A  TM=2.783E-01  e=1.758E-01  Bacillus anthracis str. 'Ames Ancestor'
  2q5r-assembly1_B  TM=5.180E-01  e=1.826E+00  Staphylococcus aureus
  2q5r-assembly2_C  TM=3.118E-01  e=2.484E+00  Staphylococcus aureus

pLDDT: mean 77.81, std 17.06, range [38.56, 94.44]

Sequence (174 aa):
YFDPCSGRFVSQDPIGLAGGLHAMVYAPNPAGFIDPLGLRKYVIIGEGQAAVEAYAAAMKLKFPCDEFRTIKKDWNSVTQVSGASQEKFGSKAWEQKAVAGNAVWIRQRAAEGYEFIDIGIDGATNRSPFYAAEKKALGRTGAKTYKANKCATVAARDGSKESGRPKAKGRYGK

Radius of gyration: 24.41 Å; Cα contacts (8 Å, |Δi|>4): 210; chains: 1; bounding box: 48×41×83 Å

Mean predicted aligned error: 13.09 Å

Foldseek 3Di:
DADPVPRFDPDQDPDPDDDDDPSTDDPPDPPPPPPPLPQAAEEEAEFDQQLSVLLLVVVCVVCVSHHYDYCPVCQVVLCVVLVLVVDDPPDPVSLVSSLVS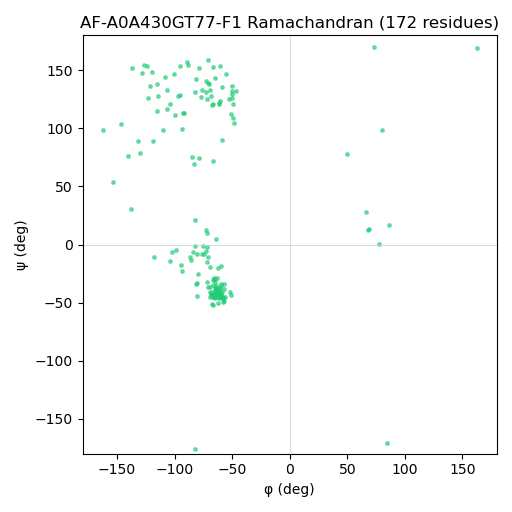LLVVLLVCLVVQHAYEYLYYDPDPDTRCNRVSSVVSCVVSVGHYHYDDPVSSVVSRVPHDGDDDDDPPPPPDD